Protein AF-A0A9E5F1Q9-F1 (afdb_monomer_lite)

pLDDT: mean 81.76, std 18.01, range [38.28, 97.81]

Structure (mmCIF, N/CA/C/O backbone):
data_AF-A0A9E5F1Q9-F1
#
_entry.id   AF-A0A9E5F1Q9-F1
#
loop_
_atom_site.group_PDB
_atom_site.id
_atom_site.type_symbol
_atom_site.label_atom_id
_atom_site.label_alt_id
_atom_site.label_comp_id
_atom_site.label_asym_id
_atom_site.label_entity_id
_atom_site.label_seq_id
_atom_site.pdbx_PDB_ins_code
_atom_site.Cartn_x
_atom_site.Cartn_y
_atom_site.Cartn_z
_atom_site.occupancy
_atom_site.B_iso_or_equiv
_atom_site.auth_seq_id
_atom_site.auth_comp_id
_atom_site.auth_asym_id
_atom_site.auth_atom_id
_atom_site.pdbx_PDB_model_num
ATOM 1 N N . MET A 1 1 ? 37.459 10.023 25.733 1.00 38.75 1 MET A N 1
ATOM 2 C CA . MET A 1 1 ? 36.988 8.666 25.369 1.00 38.75 1 MET A CA 1
ATOM 3 C C . MET A 1 1 ? 36.196 8.080 26.534 1.00 38.75 1 MET A C 1
ATOM 5 O O . MET A 1 1 ? 36.535 8.345 27.680 1.00 38.75 1 MET A O 1
ATOM 9 N N . ALA A 1 2 ? 35.069 7.441 26.227 1.00 39.38 2 ALA A N 1
ATOM 10 C CA . ALA A 1 2 ? 33.875 7.337 27.069 1.00 39.38 2 ALA A CA 1
ATOM 11 C C . ALA A 1 2 ? 33.989 6.392 28.285 1.00 39.38 2 ALA A C 1
ATOM 13 O O . ALA A 1 2 ? 34.497 5.279 28.176 1.00 39.38 2 ALA A O 1
ATOM 14 N N . LYS A 1 3 ? 33.444 6.828 29.433 1.00 38.28 3 LYS A N 1
ATOM 15 C CA . LYS A 1 3 ? 33.211 6.005 30.633 1.00 38.28 3 LYS A CA 1
ATOM 16 C C . LYS A 1 3 ? 31.857 5.294 30.527 1.00 38.28 3 LYS A C 1
ATOM 18 O O . LYS A 1 3 ? 30.833 5.912 30.247 1.00 38.28 3 LYS A O 1
ATOM 23 N N . VAL A 1 4 ? 31.871 3.992 30.784 1.00 38.75 4 VAL A N 1
ATOM 24 C CA . VAL A 1 4 ? 30.733 3.071 30.703 1.00 38.75 4 VAL A CA 1
ATOM 25 C C . VAL A 1 4 ? 29.698 3.340 31.817 1.00 38.75 4 VAL A C 1
ATOM 27 O O . VAL A 1 4 ? 29.946 3.071 32.988 1.00 38.75 4 VAL A O 1
ATOM 30 N N . LYS A 1 5 ? 28.516 3.834 31.423 1.00 47.38 5 LYS A N 1
ATOM 31 C CA . LYS A 1 5 ? 27.197 3.802 32.102 1.00 47.38 5 LYS A CA 1
ATOM 32 C C . LYS A 1 5 ? 26.665 2.405 32.463 1.00 47.38 5 LYS A C 1
ATOM 34 O O . LYS A 1 5 ? 25.651 2.027 31.891 1.00 47.38 5 LYS A O 1
ATOM 39 N N . ARG A 1 6 ? 27.268 1.623 33.371 1.00 43.84 6 ARG A N 1
ATOM 40 C CA . ARG A 1 6 ? 26.620 0.389 33.889 1.00 43.84 6 ARG A CA 1
ATOM 41 C C . ARG A 1 6 ? 25.575 0.737 34.954 1.00 43.84 6 ARG A C 1
ATOM 43 O O . ARG A 1 6 ? 25.881 0.804 36.137 1.00 43.84 6 ARG A O 1
ATOM 50 N N . GLY A 1 7 ? 24.333 0.939 34.519 1.00 48.12 7 GLY A N 1
ATOM 51 C CA . GLY A 1 7 ? 23.158 0.945 35.389 1.00 48.12 7 GLY A CA 1
ATOM 52 C C . GLY A 1 7 ? 22.767 -0.481 35.776 1.00 48.12 7 GLY A C 1
ATOM 53 O O . GLY A 1 7 ? 21.934 -1.096 35.124 1.00 48.12 7 GLY A O 1
ATOM 54 N N . LYS A 1 8 ? 23.386 -1.017 36.827 1.00 44.94 8 LYS A N 1
ATOM 55 C CA . LYS A 1 8 ? 22.806 -2.088 37.644 1.00 44.94 8 LYS A CA 1
ATOM 56 C C . LYS A 1 8 ? 22.874 -1.590 39.077 1.00 44.94 8 LYS A C 1
ATOM 58 O O . LYS A 1 8 ? 23.969 -1.468 39.619 1.00 44.94 8 LYS A O 1
ATOM 63 N N . SER A 1 9 ? 21.720 -1.240 39.641 1.00 44.97 9 SER A N 1
ATOM 64 C CA . SER A 1 9 ? 21.606 -0.979 41.074 1.00 44.97 9 SER A CA 1
ATOM 65 C C . SER A 1 9 ? 21.920 -2.293 41.783 1.00 44.97 9 SER A C 1
ATOM 67 O O . SER A 1 9 ? 21.107 -3.214 41.795 1.00 44.97 9 SER A O 1
ATOM 69 N N . LEU A 1 10 ? 23.159 -2.439 42.247 1.00 46.12 10 LEU A N 1
ATOM 70 C CA . LEU A 1 10 ? 23.535 -3.512 43.152 1.00 46.12 10 LEU A CA 1
ATOM 71 C C . LEU A 1 10 ? 22.884 -3.168 44.488 1.00 46.12 10 LEU A C 1
ATOM 73 O O . LEU A 1 10 ? 23.283 -2.201 45.136 1.00 46.12 10 LEU A O 1
ATOM 77 N N . SER A 1 11 ? 21.863 -3.926 44.882 1.00 54.72 11 SER A N 1
ATOM 78 C CA . SER A 1 11 ? 21.316 -3.850 46.231 1.00 54.72 11 SER A CA 1
ATOM 79 C C . SER A 1 11 ? 22.441 -4.178 47.212 1.00 54.72 11 SER A C 1
ATOM 81 O O . SER A 1 11 ? 22.900 -5.319 47.279 1.00 54.72 11 SER A O 1
ATOM 83 N N . VAL A 1 12 ? 22.923 -3.166 47.933 1.00 58.00 12 VAL A N 1
ATOM 84 C CA . VAL A 1 12 ? 23.888 -3.342 49.019 1.00 58.00 12 VAL A CA 1
ATOM 85 C C . VAL A 1 12 ? 23.202 -4.186 50.090 1.00 58.00 12 VAL A C 1
ATOM 87 O O . VAL A 1 12 ? 22.203 -3.759 50.669 1.00 58.00 12 VAL A O 1
ATOM 90 N N . ILE A 1 13 ? 23.697 -5.407 50.304 1.00 54.00 13 ILE A N 1
ATOM 91 C CA . ILE A 1 13 ? 23.190 -6.305 51.343 1.00 54.00 13 ILE A CA 1
ATOM 92 C C . ILE A 1 13 ? 23.693 -5.766 52.679 1.00 54.00 13 ILE A C 1
ATOM 94 O O . ILE A 1 13 ? 24.889 -5.803 52.967 1.00 54.00 13 ILE A O 1
ATOM 98 N N . ASN A 1 14 ? 22.780 -5.233 53.484 1.00 57.41 14 ASN A N 1
ATOM 99 C CA . ASN A 1 14 ? 23.082 -4.822 54.842 1.00 57.41 14 ASN A CA 1
ATOM 100 C C . ASN A 1 14 ? 22.899 -6.031 55.768 1.00 57.41 14 ASN A C 1
ATOM 102 O O . ASN A 1 14 ? 21.778 -6.419 56.080 1.00 57.41 14 ASN A O 1
ATOM 106 N N . HIS A 1 15 ? 24.001 -6.631 56.222 1.00 54.12 15 HIS A N 1
ATOM 107 C CA . HIS A 1 15 ? 23.988 -7.823 57.083 1.00 54.12 15 HIS A CA 1
ATOM 108 C C . HIS A 1 15 ? 23.384 -7.599 58.485 1.00 54.12 15 HIS A C 1
ATOM 110 O O . HIS A 1 15 ? 23.300 -8.544 59.266 1.00 54.12 15 HIS A O 1
ATOM 116 N N . SER A 1 16 ? 22.975 -6.368 58.811 1.00 61.41 16 SER A N 1
ATOM 117 C CA . SER A 1 16 ? 22.296 -6.022 60.066 1.00 61.41 16 SER A CA 1
ATOM 118 C C . SER A 1 16 ? 20.765 -5.949 59.958 1.00 61.41 16 SER A C 1
ATOM 120 O O . SER A 1 16 ? 20.095 -5.809 60.981 1.00 61.41 16 SER A O 1
ATOM 122 N N . GLU A 1 17 ? 20.193 -6.063 58.753 1.00 59.66 17 GLU A N 1
ATOM 123 C CA . GLU A 1 17 ? 18.737 -6.070 58.561 1.00 59.66 17 GLU A CA 1
ATOM 124 C C . GLU A 1 17 ? 18.133 -7.425 58.951 1.00 59.66 17 GLU A C 1
ATOM 126 O O . GLU A 1 17 ? 18.654 -8.490 58.609 1.00 59.66 17 GLU A O 1
ATOM 131 N N . ARG A 1 18 ? 17.001 -7.396 59.666 1.00 67.38 18 ARG A N 1
ATOM 132 C CA . ARG A 1 18 ? 16.254 -8.624 59.965 1.00 67.38 18 ARG A CA 1
ATOM 133 C C . ARG A 1 18 ? 15.653 -9.182 58.666 1.00 67.38 18 ARG A C 1
ATOM 135 O O . ARG A 1 18 ? 15.174 -8.393 57.851 1.00 67.38 18 ARG A O 1
ATOM 142 N N . PRO A 1 19 ? 15.592 -10.516 58.488 1.00 65.25 19 PRO A N 1
ATOM 143 C CA . PRO A 1 19 ? 15.110 -11.139 57.249 1.00 65.25 19 PRO A CA 1
ATOM 144 C C . PRO A 1 19 ? 13.730 -10.640 56.801 1.00 65.25 19 PRO A C 1
ATOM 146 O O . PRO A 1 19 ? 13.485 -10.454 55.614 1.00 65.25 19 PRO A O 1
ATOM 149 N N . GLU A 1 20 ? 12.848 -10.361 57.760 1.00 68.81 20 GLU A N 1
ATOM 150 C CA . GLU A 1 20 ? 11.492 -9.856 57.520 1.00 68.81 20 GLU A CA 1
ATOM 151 C C . GLU A 1 20 ? 11.487 -8.475 56.847 1.00 68.81 20 GLU A C 1
ATOM 153 O O . GLU A 1 20 ? 10.712 -8.237 55.922 1.00 68.81 20 GLU A O 1
ATOM 158 N N . GLN A 1 21 ? 12.403 -7.590 57.250 1.00 69.00 21 GLN A N 1
ATOM 159 C CA . GLN A 1 21 ? 12.532 -6.235 56.702 1.00 69.00 21 GLN A CA 1
ATOM 160 C C . GLN A 1 21 ? 13.106 -6.260 55.283 1.00 69.00 21 GLN A C 1
ATOM 162 O O . GLN A 1 21 ? 12.674 -5.501 54.418 1.00 69.00 21 GLN A O 1
ATOM 167 N N . PHE A 1 22 ? 14.036 -7.182 55.028 1.00 62.75 22 PHE A N 1
ATOM 168 C CA . PHE A 1 22 ? 14.607 -7.396 53.702 1.00 62.75 22 PHE A CA 1
ATOM 169 C C . PHE A 1 22 ? 13.551 -7.892 52.704 1.00 62.75 22 PHE A C 1
ATOM 171 O O . PHE A 1 22 ? 13.451 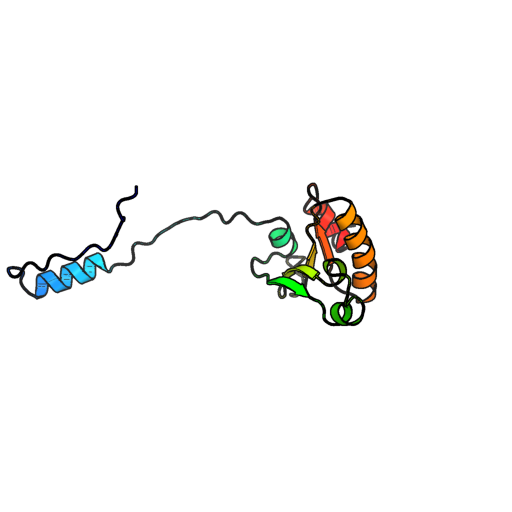-7.372 51.594 1.00 62.75 22 PHE A O 1
ATOM 178 N N . VAL A 1 23 ? 12.718 -8.856 53.112 1.00 65.75 23 VAL A N 1
ATOM 179 C CA . VAL A 1 23 ? 11.627 -9.376 52.273 1.00 65.75 23 VAL A CA 1
ATOM 180 C C . VAL A 1 23 ? 10.580 -8.294 52.000 1.00 65.75 23 VAL A C 1
ATOM 182 O O . VAL A 1 23 ? 10.156 -8.147 50.856 1.00 65.75 23 VAL A O 1
ATOM 185 N N . GLN A 1 24 ? 10.207 -7.492 53.003 1.00 67.50 24 GLN A N 1
ATOM 186 C CA . GLN A 1 24 ? 9.283 -6.366 52.817 1.00 67.50 24 GLN A CA 1
ATOM 187 C C . GLN A 1 24 ? 9.817 -5.327 51.831 1.00 67.50 24 GLN A C 1
ATOM 189 O O . GLN A 1 24 ? 9.093 -4.921 50.927 1.00 67.50 24 GLN A O 1
ATOM 194 N N . ARG A 1 25 ? 11.094 -4.954 51.948 1.00 71.62 25 ARG A N 1
ATOM 195 C CA . ARG A 1 25 ? 11.725 -3.993 51.042 1.00 71.62 25 ARG A CA 1
ATOM 196 C C . ARG A 1 25 ? 11.798 -4.511 49.606 1.00 71.62 25 ARG A C 1
ATOM 198 O O . ARG A 1 25 ? 11.489 -3.772 48.680 1.00 71.62 25 ARG A O 1
ATOM 205 N N . ILE A 1 26 ? 12.133 -5.790 49.409 1.00 65.38 26 ILE A N 1
ATOM 206 C CA . ILE A 1 26 ? 12.085 -6.411 48.077 1.00 65.38 26 ILE A CA 1
ATOM 207 C C . ILE A 1 26 ? 10.662 -6.389 47.519 1.00 65.38 26 ILE A C 1
ATOM 209 O O . ILE A 1 26 ? 10.488 -6.080 46.344 1.00 65.38 26 ILE A O 1
ATOM 213 N N . LEU A 1 27 ? 9.648 -6.697 48.331 1.00 64.38 27 LEU A N 1
ATOM 214 C CA . LEU A 1 27 ? 8.242 -6.665 47.912 1.00 64.38 27 LEU A CA 1
ATOM 215 C C . LEU A 1 27 ? 7.762 -5.249 47.559 1.00 64.38 27 LEU A C 1
ATOM 217 O O . LEU A 1 27 ? 6.933 -5.095 46.668 1.00 64.38 27 LEU A O 1
ATOM 221 N N . GLU A 1 28 ? 8.282 -4.215 48.219 1.00 63.09 28 GLU A N 1
ATOM 222 C CA . GLU A 1 28 ? 8.003 -2.816 47.884 1.00 63.09 28 GLU A CA 1
ATOM 223 C C . GLU A 1 28 ? 8.714 -2.368 46.603 1.00 63.09 28 GLU A C 1
ATOM 225 O O . GLU A 1 28 ? 8.069 -1.776 45.738 1.00 63.09 28 GLU A O 1
ATOM 230 N N . ASP A 1 29 ? 9.990 -2.724 46.436 1.00 59.97 29 ASP A N 1
ATOM 231 C CA . ASP A 1 29 ? 10.793 -2.412 45.244 1.00 59.97 29 ASP A CA 1
ATOM 232 C C . ASP A 1 29 ? 10.348 -3.205 43.997 1.00 59.97 29 ASP A C 1
ATOM 234 O O . ASP A 1 29 ? 10.651 -2.816 42.869 1.00 59.97 29 ASP A O 1
ATOM 238 N N . SER A 1 30 ? 9.626 -4.317 44.180 1.00 57.84 30 SER A N 1
ATOM 239 C CA . SER A 1 30 ? 9.078 -5.152 43.098 1.00 57.84 30 SER A CA 1
ATOM 240 C C . SER A 1 30 ? 7.618 -4.854 42.757 1.00 57.84 30 SER A C 1
ATOM 242 O O . SER A 1 30 ? 7.062 -5.494 41.859 1.00 57.84 30 SER A O 1
ATOM 244 N N . LYS A 1 31 ? 6.996 -3.851 43.395 1.00 54.53 31 LYS A N 1
ATOM 245 C CA . LYS A 1 31 ? 5.718 -3.324 42.906 1.00 54.53 31 LYS A CA 1
ATOM 246 C C . LYS A 1 31 ? 5.942 -2.783 41.492 1.00 54.53 31 LYS A C 1
ATOM 248 O O . LYS A 1 31 ? 6.829 -1.946 41.306 1.00 54.53 31 LYS A O 1
ATOM 253 N N . PRO A 1 32 ? 5.175 -3.240 40.487 1.00 54.34 32 PRO A N 1
ATOM 254 C CA . PRO A 1 32 ? 5.301 -2.713 39.143 1.00 54.34 32 PRO A CA 1
ATOM 255 C C . PRO A 1 32 ? 4.969 -1.224 39.206 1.00 54.34 32 PRO A C 1
ATOM 257 O O . PRO A 1 32 ? 3.829 -0.842 39.457 1.00 54.34 32 PRO A O 1
ATOM 260 N N . GLN A 1 33 ? 5.978 -0.372 39.024 1.00 58.88 33 GLN A N 1
ATOM 261 C CA . GLN A 1 33 ? 5.719 1.019 38.698 1.00 58.88 33 GLN A CA 1
ATOM 262 C C . GLN A 1 33 ? 4.927 0.994 37.396 1.00 58.88 33 GLN A C 1
ATOM 264 O O . GLN A 1 33 ? 5.446 0.561 36.365 1.00 58.88 33 GLN A O 1
ATOM 269 N N . GLU A 1 34 ? 3.658 1.395 37.452 1.00 54.94 34 GLU A N 1
ATOM 270 C CA . GLU A 1 34 ? 2.868 1.661 36.260 1.00 54.94 34 GLU A CA 1
ATOM 271 C C . GLU A 1 34 ? 3.573 2.772 35.489 1.00 54.94 34 GLU A C 1
ATOM 273 O O . GLU A 1 34 ? 3.421 3.964 35.758 1.00 54.94 34 GLU A O 1
ATOM 278 N N . ILE A 1 35 ? 4.402 2.370 34.529 1.00 50.97 35 ILE A N 1
ATOM 279 C CA . ILE A 1 35 ? 4.919 3.264 33.511 1.00 50.97 35 ILE A CA 1
ATOM 280 C C . ILE A 1 35 ? 3.720 3.573 32.618 1.00 50.97 35 ILE A C 1
ATOM 282 O O . ILE A 1 35 ? 3.533 2.966 31.567 1.00 50.97 35 ILE A O 1
ATOM 286 N N . THR A 1 36 ? 2.899 4.537 33.025 1.00 49.44 36 THR A N 1
ATOM 287 C CA . THR A 1 36 ? 1.965 5.234 32.140 1.00 49.44 36 THR A CA 1
ATOM 288 C C . THR A 1 36 ? 2.778 6.134 31.215 1.00 49.44 36 THR A C 1
ATOM 290 O O . THR A 1 36 ? 2.712 7.359 31.232 1.00 49.44 36 THR A O 1
ATOM 293 N N . LYS A 1 37 ? 3.603 5.512 30.369 1.00 45.34 37 LYS A N 1
ATOM 294 C CA . LYS A 1 37 ? 4.014 6.143 29.128 1.00 45.34 37 LYS A CA 1
ATOM 295 C C . LYS A 1 37 ? 2.793 6.082 28.228 1.00 45.34 37 LYS A C 1
ATOM 297 O O . LYS A 1 37 ? 2.613 5.128 27.480 1.00 45.34 37 LYS A O 1
ATOM 302 N N . THR A 1 38 ? 1.968 7.115 28.291 1.00 49.53 38 THR A N 1
ATOM 303 C CA . THR A 1 38 ? 1.075 7.466 27.191 1.00 49.53 38 THR A CA 1
ATOM 304 C C . THR A 1 38 ? 1.979 7.901 26.036 1.00 49.53 38 THR A C 1
ATOM 306 O O . THR A 1 38 ? 2.193 9.086 25.794 1.00 49.53 38 THR A O 1
ATOM 309 N N . VAL A 1 39 ? 2.636 6.938 25.380 1.00 51.50 39 VAL A N 1
ATOM 310 C CA . VAL A 1 39 ? 3.213 7.184 24.064 1.00 51.50 39 VAL A CA 1
ATOM 311 C C . VAL A 1 39 ? 1.994 7.378 23.191 1.00 51.50 39 VAL A C 1
ATOM 313 O O . VAL A 1 39 ? 1.246 6.440 22.942 1.00 51.50 39 VAL A O 1
ATOM 316 N N . GLN A 1 40 ? 1.739 8.620 22.810 1.00 52.59 40 GLN A N 1
ATOM 317 C CA . GLN A 1 40 ? 0.873 8.897 21.683 1.00 52.59 40 GLN A CA 1
ATOM 318 C C . GLN A 1 40 ? 1.576 8.237 20.492 1.00 52.59 40 GLN A C 1
ATOM 320 O O . GLN A 1 40 ? 2.554 8.771 19.968 1.00 52.59 40 GLN A O 1
ATOM 325 N N . GLU A 1 41 ? 1.213 6.992 20.184 1.00 62.44 41 GLU A N 1
ATOM 326 C CA . GLU A 1 41 ? 1.762 6.286 19.036 1.00 62.44 41 GLU A CA 1
ATOM 327 C C . GLU A 1 41 ? 1.331 7.084 17.807 1.00 62.44 41 GLU A C 1
ATOM 329 O O . GLU A 1 41 ? 0.145 7.202 17.502 1.00 62.44 41 GLU A O 1
ATOM 334 N N . PHE A 1 42 ? 2.296 7.741 17.163 1.00 74.19 42 PHE A N 1
ATOM 335 C CA . PHE A 1 42 ? 2.047 8.455 15.921 1.00 74.19 42 PHE A CA 1
ATOM 336 C C . PHE A 1 42 ? 1.668 7.419 14.863 1.00 74.19 42 PHE A C 1
ATOM 338 O O . PHE A 1 42 ? 2.528 6.683 14.385 1.00 74.19 42 PHE A O 1
ATOM 345 N N . GLN A 1 43 ? 0.382 7.363 14.520 1.00 86.75 43 GLN A N 1
ATOM 346 C CA . GLN A 1 43 ? -0.126 6.507 13.457 1.00 86.75 43 GLN A CA 1
ATOM 347 C C . GLN A 1 43 ? 0.323 7.060 12.101 1.00 86.75 43 GLN A C 1
ATOM 349 O O . GLN A 1 43 ? 0.117 8.234 11.783 1.00 86.75 43 GLN A O 1
ATOM 354 N N . THR A 1 44 ? 0.962 6.217 11.300 1.00 93.56 44 THR A N 1
ATOM 355 C CA . THR A 1 44 ? 1.348 6.546 9.925 1.00 93.56 44 THR A CA 1
ATOM 356 C C . THR A 1 44 ? 0.130 6.541 9.003 1.00 93.56 44 THR A C 1
ATOM 358 O O . THR A 1 44 ? -0.868 5.881 9.284 1.00 93.56 44 THR A O 1
ATOM 361 N N . LEU A 1 45 ? 0.211 7.225 7.856 1.00 95.50 45 LEU A N 1
ATOM 362 C CA . LEU A 1 45 ? -0.882 7.233 6.876 1.00 95.50 45 LEU A CA 1
ATOM 363 C C . LEU A 1 45 ? -1.283 5.812 6.449 1.00 95.50 45 LEU A C 1
ATOM 365 O O . LEU A 1 45 ? -2.468 5.500 6.415 1.00 95.50 45 LEU A O 1
ATOM 369 N N . ALA A 1 46 ? -0.308 4.931 6.210 1.00 96.00 46 ALA A N 1
ATOM 370 C CA . ALA A 1 46 ? -0.560 3.530 5.878 1.00 96.00 46 ALA A CA 1
ATOM 371 C C . ALA A 1 46 ? -1.350 2.791 6.973 1.00 96.00 46 ALA A C 1
ATOM 373 O O . ALA A 1 46 ? -2.293 2.066 6.672 1.00 96.00 46 ALA A O 1
ATOM 374 N N . GLU A 1 47 ? -1.005 3.004 8.246 1.00 95.31 47 GLU A N 1
ATOM 375 C CA . GLU A 1 47 ? -1.731 2.413 9.377 1.00 95.31 47 GLU A CA 1
ATOM 376 C C . GLU A 1 47 ? -3.134 3.009 9.527 1.00 95.31 47 GLU A C 1
ATOM 378 O O . GLU A 1 47 ? -4.051 2.304 9.945 1.00 95.31 47 GLU A O 1
ATOM 383 N N . SER A 1 48 ? -3.326 4.287 9.184 1.00 94.88 48 SER A N 1
ATOM 384 C CA . SER A 1 48 ? -4.641 4.941 9.157 1.00 94.88 48 SER A CA 1
ATOM 385 C C . SER A 1 48 ? -5.537 4.378 8.057 1.00 94.88 48 SER A C 1
ATOM 387 O O . SER A 1 48 ? -6.707 4.103 8.311 1.00 94.88 48 SER A O 1
ATOM 389 N N . VAL A 1 49 ? -4.989 4.141 6.861 1.00 95.25 49 VAL A N 1
ATOM 390 C CA . VAL A 1 49 ? -5.702 3.496 5.744 1.00 95.25 49 VAL A CA 1
ATOM 391 C C . VAL A 1 49 ? -6.044 2.045 6.087 1.00 95.25 49 VAL A C 1
ATOM 393 O O . VAL A 1 49 ? -7.160 1.592 5.853 1.00 95.25 49 VAL A O 1
ATOM 396 N N . ALA A 1 50 ? -5.096 1.311 6.674 1.00 95.44 50 ALA A N 1
ATOM 397 C CA . ALA A 1 50 ? -5.283 -0.090 7.033 1.00 95.44 50 ALA A CA 1
ATOM 398 C C . ALA A 1 50 ? -6.131 -0.297 8.297 1.00 95.44 50 ALA A C 1
ATOM 400 O O . ALA A 1 50 ? -6.525 -1.432 8.573 1.00 95.44 50 ALA A O 1
ATOM 401 N N . LYS A 1 51 ? -6.333 0.752 9.108 1.00 94.19 51 LYS A N 1
ATOM 402 C CA . LYS A 1 51 ? -6.845 0.680 10.490 1.00 94.19 51 LYS A CA 1
ATOM 403 C C . LYS A 1 51 ? -6.199 -0.454 11.295 1.00 94.19 51 LYS A C 1
ATOM 405 O O . LYS A 1 51 ? -6.860 -1.190 12.025 1.00 94.19 51 LYS A O 1
ATOM 410 N N . SER A 1 52 ? -4.892 -0.621 11.115 1.00 92.81 52 SER A N 1
ATOM 411 C CA . SER A 1 52 ? -4.097 -1.688 11.715 1.00 92.81 52 SER A CA 1
ATOM 412 C C . SER A 1 52 ? -2.668 -1.208 11.926 1.00 92.81 52 SER A C 1
ATOM 414 O O . SER A 1 52 ? -2.097 -0.567 11.048 1.00 92.81 52 SER A O 1
ATOM 416 N N . SER A 1 53 ? -2.086 -1.553 13.073 1.00 91.44 53 SER A N 1
ATOM 417 C CA . SER A 1 53 ? -0.665 -1.344 13.378 1.00 91.44 53 SER A CA 1
ATOM 418 C C . SER A 1 53 ? 0.205 -2.558 13.028 1.00 91.44 53 SER A C 1
ATOM 420 O O . SER A 1 53 ? 1.432 -2.480 13.064 1.00 91.44 53 SER A O 1
ATOM 422 N N . ILE A 1 54 ? -0.405 -3.697 12.678 1.00 93.31 54 ILE A N 1
ATOM 423 C CA . ILE A 1 54 ? 0.316 -4.932 12.356 1.00 93.31 54 ILE A CA 1
ATOM 424 C C . ILE A 1 54 ? 0.581 -4.974 10.854 1.00 93.31 54 ILE A C 1
ATOM 426 O O . ILE A 1 54 ? -0.339 -5.169 10.055 1.00 93.31 54 ILE A O 1
ATOM 430 N N . TYR A 1 55 ? 1.853 -4.849 10.482 1.00 96.69 55 TYR A N 1
ATOM 431 C CA . TYR A 1 55 ? 2.304 -4.975 9.101 1.00 96.69 55 TYR A CA 1
ATOM 432 C C . TYR A 1 55 ? 3.678 -5.632 8.988 1.00 96.69 55 TYR A C 1
ATOM 434 O O . TYR A 1 55 ? 4.482 -5.641 9.921 1.00 96.69 55 TYR A O 1
ATOM 442 N N . ILE A 1 56 ? 3.949 -6.160 7.800 1.00 97.19 56 ILE A N 1
ATOM 443 C CA . ILE A 1 56 ? 5.241 -6.713 7.400 1.00 97.19 56 ILE A CA 1
ATOM 444 C C . ILE A 1 56 ? 5.871 -5.751 6.396 1.00 97.19 56 ILE A C 1
ATOM 446 O O . ILE A 1 56 ? 5.197 -5.264 5.492 1.00 97.19 56 ILE A O 1
ATOM 450 N N . ARG A 1 57 ? 7.163 -5.458 6.556 1.00 96.31 57 ARG A N 1
ATOM 451 C CA . ARG A 1 57 ? 7.911 -4.597 5.627 1.00 96.31 57 ARG A CA 1
ATOM 452 C C . ARG A 1 57 ? 8.550 -5.406 4.511 1.00 96.31 57 ARG A C 1
ATOM 454 O O . ARG A 1 57 ? 8.952 -6.543 4.751 1.00 96.31 57 ARG A O 1
ATOM 461 N N . ASN A 1 58 ? 8.742 -4.782 3.347 1.00 94.94 58 ASN A N 1
ATOM 462 C CA . ASN A 1 58 ? 9.445 -5.378 2.204 1.00 94.94 58 ASN A CA 1
ATOM 463 C C . ASN A 1 58 ? 8.871 -6.753 1.828 1.00 94.94 58 ASN A C 1
ATOM 465 O O . ASN A 1 58 ? 9.608 -7.729 1.681 1.00 94.94 58 ASN A O 1
ATOM 469 N N . TRP A 1 59 ? 7.545 -6.835 1.743 1.00 94.88 59 TRP A N 1
ATOM 470 C CA . TRP A 1 59 ? 6.839 -8.068 1.414 1.00 94.88 59 TRP A CA 1
ATOM 471 C C . TRP A 1 59 ? 6.942 -8.372 -0.081 1.00 94.88 59 TRP A C 1
ATOM 473 O O . TRP A 1 59 ? 7.065 -7.456 -0.891 1.00 94.88 59 TRP A O 1
ATOM 483 N N . TYR A 1 60 ? 6.868 -9.647 -0.456 1.00 93.00 60 TYR A N 1
ATOM 484 C CA . TYR A 1 60 ? 6.909 -10.079 -1.851 1.00 93.00 60 TYR A CA 1
ATOM 485 C C . TYR A 1 60 ? 5.691 -10.939 -2.162 1.00 93.00 60 TYR A C 1
ATOM 487 O O . TYR A 1 60 ? 5.365 -11.842 -1.397 1.00 93.00 60 TYR A O 1
ATOM 495 N N . LEU A 1 61 ? 5.058 -10.672 -3.301 1.00 89.56 61 LEU A N 1
ATOM 496 C CA . LEU A 1 61 ? 3.986 -11.507 -3.837 1.00 89.56 61 LEU A CA 1
ATOM 497 C C . LEU A 1 61 ? 4.606 -12.596 -4.722 1.00 89.56 61 LEU A C 1
ATOM 499 O O . LEU A 1 61 ? 5.423 -12.280 -5.592 1.00 89.56 61 LEU A O 1
ATOM 503 N N . ASP A 1 62 ? 4.283 -13.865 -4.479 1.00 87.94 62 ASP A N 1
ATOM 504 C CA . ASP A 1 62 ? 4.980 -14.994 -5.108 1.00 87.94 62 ASP A CA 1
ATOM 505 C C . ASP A 1 62 ? 4.816 -15.008 -6.633 1.00 87.94 62 ASP A C 1
ATOM 507 O O . ASP A 1 62 ? 5.788 -15.255 -7.351 1.00 87.94 62 ASP A O 1
ATOM 511 N N . GLU A 1 63 ? 3.644 -14.620 -7.133 1.00 86.19 63 GLU A N 1
ATOM 512 C CA . GLU A 1 63 ? 3.345 -14.421 -8.552 1.00 86.19 63 GLU A CA 1
ATOM 513 C C . GLU A 1 63 ? 4.363 -13.465 -9.191 1.00 86.19 63 GLU A C 1
ATOM 515 O O . GLU A 1 63 ? 4.989 -13.775 -10.208 1.00 86.19 63 GLU A O 1
ATOM 520 N N . PHE A 1 64 ? 4.635 -12.338 -8.527 1.00 88.56 64 PHE A N 1
ATOM 521 C CA . PHE A 1 64 ? 5.584 -11.347 -9.031 1.00 88.56 64 PHE A CA 1
ATOM 522 C C . PHE A 1 64 ? 7.037 -11.797 -8.895 1.00 88.56 64 PHE A C 1
ATOM 524 O O . PHE A 1 64 ? 7.890 -11.366 -9.670 1.00 88.56 64 PHE A O 1
ATOM 531 N N . ARG A 1 65 ? 7.368 -12.667 -7.935 1.00 87.50 65 ARG A N 1
ATOM 532 C CA . ARG A 1 65 ? 8.743 -13.173 -7.787 1.00 87.50 65 ARG A CA 1
ATOM 533 C C . ARG A 1 65 ? 9.165 -14.029 -8.972 1.00 87.50 65 ARG A C 1
ATOM 535 O O . ARG A 1 65 ? 10.346 -14.004 -9.329 1.00 87.50 65 ARG A O 1
ATOM 542 N N . VAL A 1 66 ? 8.226 -14.782 -9.541 1.00 85.25 66 VAL A N 1
ATOM 543 C CA . VAL A 1 66 ? 8.468 -15.634 -10.707 1.00 85.25 66 VAL A CA 1
ATOM 544 C C . VAL A 1 66 ? 8.554 -14.782 -11.969 1.00 85.25 66 VAL A C 1
ATOM 546 O O . VAL A 1 66 ? 9.546 -14.869 -12.692 1.00 85.25 66 VAL A O 1
ATOM 549 N N . GLU A 1 67 ? 7.561 -13.925 -12.199 1.00 84.81 67 GLU A N 1
ATOM 550 C CA . GLU A 1 67 ? 7.446 -13.135 -13.429 1.00 84.81 67 GLU A CA 1
ATOM 551 C C . GLU A 1 67 ? 8.490 -12.007 -13.510 1.00 84.81 67 GLU A C 1
ATOM 553 O O . GLU A 1 67 ? 9.153 -11.824 -14.530 1.00 84.81 67 GLU A O 1
ATOM 558 N N . TYR A 1 68 ? 8.732 -11.307 -12.399 1.00 86.38 68 TYR A N 1
ATOM 559 C CA . TYR A 1 68 ? 9.602 -10.129 -12.321 1.00 86.38 68 TYR A CA 1
ATOM 560 C C . TYR A 1 68 ? 10.904 -10.418 -11.577 1.00 86.38 68 TYR A C 1
ATOM 562 O O . TYR A 1 68 ? 11.399 -9.602 -10.794 1.00 86.38 68 TYR A O 1
ATOM 570 N N . ARG A 1 69 ? 11.508 -11.586 -11.830 1.00 83.50 69 ARG A N 1
ATOM 571 C CA . ARG A 1 69 ? 12.704 -12.068 -11.115 1.00 83.50 69 ARG A CA 1
ATOM 572 C C . ARG A 1 69 ? 13.809 -11.009 -10.983 1.00 83.50 69 ARG A C 1
ATOM 574 O O . ARG A 1 69 ? 14.408 -10.888 -9.909 1.00 83.50 69 ARG A O 1
ATOM 581 N N . HIS A 1 70 ? 14.038 -10.238 -12.048 1.00 87.50 70 HIS A N 1
ATOM 582 C CA . HIS A 1 70 ? 15.098 -9.230 -12.157 1.00 87.50 70 HIS A CA 1
ATOM 583 C C . HIS A 1 70 ? 14.676 -7.799 -11.780 1.00 87.50 70 HIS A C 1
ATOM 585 O O . HIS A 1 70 ? 15.538 -6.928 -11.708 1.00 87.50 70 HIS A O 1
ATOM 591 N N . PHE A 1 71 ? 13.393 -7.545 -11.500 1.00 86.44 71 PHE A N 1
ATOM 592 C CA . PHE A 1 71 ? 12.873 -6.205 -11.212 1.00 86.44 71 PHE A CA 1
ATOM 593 C C . PHE A 1 71 ? 12.406 -6.103 -9.758 1.00 86.44 71 PHE A C 1
ATOM 595 O O . PHE A 1 71 ? 11.244 -6.352 -9.444 1.00 86.44 71 PHE A O 1
ATOM 602 N N . ASP A 1 72 ? 13.325 -5.737 -8.857 1.00 85.44 72 ASP A N 1
ATOM 603 C CA . ASP A 1 72 ? 13.071 -5.783 -7.410 1.00 85.44 72 ASP A CA 1
ATOM 604 C C . ASP A 1 72 ? 11.898 -4.918 -6.954 1.00 85.44 72 ASP A C 1
ATOM 606 O O . ASP A 1 72 ? 11.021 -5.393 -6.236 1.00 85.44 72 ASP A O 1
ATOM 610 N N . ARG A 1 73 ? 11.827 -3.679 -7.447 1.00 89.62 73 ARG A N 1
ATOM 611 C CA . ARG A 1 73 ? 10.759 -2.749 -7.070 1.00 89.62 73 ARG A CA 1
ATOM 612 C C . ARG A 1 73 ? 9.369 -3.230 -7.492 1.00 89.62 73 ARG A C 1
ATOM 614 O O . ARG A 1 73 ? 8.403 -2.967 -6.791 1.00 89.62 73 ARG A O 1
ATOM 621 N N . VAL A 1 74 ? 9.268 -3.964 -8.602 1.00 88.62 74 VAL A N 1
ATOM 622 C CA . VAL A 1 74 ? 7.980 -4.490 -9.080 1.00 88.62 74 VAL A CA 1
ATOM 623 C C . VAL A 1 74 ? 7.473 -5.590 -8.148 1.00 88.62 74 VAL A C 1
ATOM 625 O O . VAL A 1 74 ? 6.303 -5.589 -7.777 1.00 88.62 74 VAL A O 1
ATOM 628 N N . LYS A 1 75 ? 8.351 -6.503 -7.716 1.00 89.50 75 LYS A N 1
ATOM 629 C CA . LYS A 1 75 ? 7.968 -7.644 -6.867 1.00 89.50 75 LYS A CA 1
ATOM 630 C C . LYS A 1 75 ? 7.842 -7.323 -5.375 1.00 89.50 75 LYS A C 1
ATOM 632 O O . LYS A 1 75 ? 7.227 -8.108 -4.654 1.00 89.50 75 LYS A O 1
ATOM 637 N N . ARG A 1 76 ? 8.432 -6.219 -4.906 1.00 93.19 76 ARG A N 1
ATOM 638 C CA . ARG A 1 76 ? 8.472 -5.824 -3.489 1.00 93.19 76 ARG A CA 1
ATOM 639 C C . ARG A 1 76 ? 7.399 -4.792 -3.155 1.00 93.19 76 ARG A C 1
ATOM 641 O O . ARG A 1 76 ? 7.172 -3.878 -3.937 1.00 93.19 76 ARG A O 1
ATOM 648 N N . PHE A 1 77 ? 6.794 -4.912 -1.979 1.00 95.31 77 PHE A N 1
ATOM 649 C CA . PHE A 1 77 ? 5.888 -3.939 -1.367 1.00 95.31 77 PHE A CA 1
ATOM 650 C C . PHE A 1 77 ? 6.518 -3.372 -0.102 1.00 95.31 77 PHE A C 1
ATOM 652 O O . PHE A 1 77 ? 7.062 -4.134 0.703 1.00 95.31 77 PHE A O 1
ATOM 659 N N . ASP A 1 78 ? 6.427 -2.064 0.107 1.00 96.44 78 ASP A N 1
ATOM 660 C CA . ASP A 1 78 ? 7.041 -1.436 1.280 1.00 96.44 78 ASP A CA 1
ATOM 661 C C . ASP A 1 78 ? 6.358 -1.873 2.582 1.00 96.44 78 ASP A C 1
ATOM 663 O O . ASP A 1 78 ? 7.050 -2.199 3.554 1.00 96.44 78 ASP A O 1
ATOM 667 N N . LYS A 1 79 ? 5.020 -1.971 2.587 1.00 97.56 79 LYS A N 1
ATOM 668 C CA . LYS A 1 79 ? 4.238 -2.505 3.712 1.00 97.56 79 LYS A CA 1
ATOM 669 C C . LYS A 1 79 ? 3.136 -3.455 3.237 1.00 97.56 79 LYS A C 1
ATOM 671 O O . LYS A 1 79 ? 2.484 -3.238 2.220 1.00 97.56 79 LYS A O 1
ATOM 676 N N . PHE A 1 80 ? 2.905 -4.497 4.023 1.00 97.50 80 PHE A N 1
ATOM 677 C CA . PHE A 1 80 ? 1.834 -5.467 3.839 1.00 97.50 80 PHE A CA 1
ATOM 678 C C . PHE A 1 80 ? 1.049 -5.622 5.139 1.00 97.50 80 PHE A C 1
ATOM 680 O O . PHE A 1 80 ? 1.618 -5.985 6.169 1.00 97.50 80 PHE A O 1
ATOM 687 N N . PHE A 1 81 ? -0.252 -5.362 5.080 1.00 97.69 81 PHE A N 1
ATOM 688 C CA . PHE A 1 81 ? -1.174 -5.449 6.206 1.00 97.69 81 PHE A CA 1
ATOM 689 C C . PHE A 1 81 ? -2.077 -6.675 6.016 1.00 97.69 81 PHE A C 1
ATOM 691 O O . PHE A 1 81 ? -3.031 -6.609 5.240 1.00 97.69 81 PHE A O 1
ATOM 698 N N . PRO A 1 82 ? -1.815 -7.800 6.706 1.00 96.56 82 PRO A N 1
ATOM 699 C CA . PRO A 1 82 ? -2.600 -9.025 6.534 1.00 96.56 82 PRO A CA 1
ATOM 700 C C . PRO A 1 82 ? -4.023 -8.940 7.108 1.00 96.56 82 PRO A C 1
ATOM 702 O O . PRO A 1 82 ? -4.880 -9.735 6.737 1.00 96.56 82 PRO A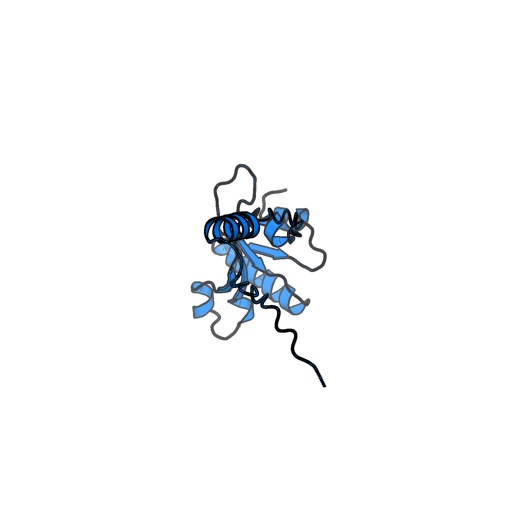 O 1
ATOM 705 N N . PHE A 1 83 ? -4.261 -8.000 8.026 1.00 95.88 83 PHE A N 1
ATOM 706 C CA . PHE A 1 83 ? -5.515 -7.859 8.773 1.00 95.88 83 PHE A CA 1
ATOM 707 C C . PHE A 1 83 ? -6.070 -6.431 8.690 1.00 95.88 83 PHE A C 1
ATOM 709 O O . PHE A 1 83 ? -6.554 -5.888 9.683 1.00 95.88 83 PHE A O 1
ATOM 716 N N . ALA A 1 84 ? -5.946 -5.793 7.529 1.00 96.12 84 ALA A N 1
ATOM 717 C CA . ALA A 1 84 ? -6.456 -4.447 7.314 1.00 96.12 84 ALA A CA 1
ATOM 718 C C . ALA A 1 84 ? -7.989 -4.409 7.415 1.00 96.1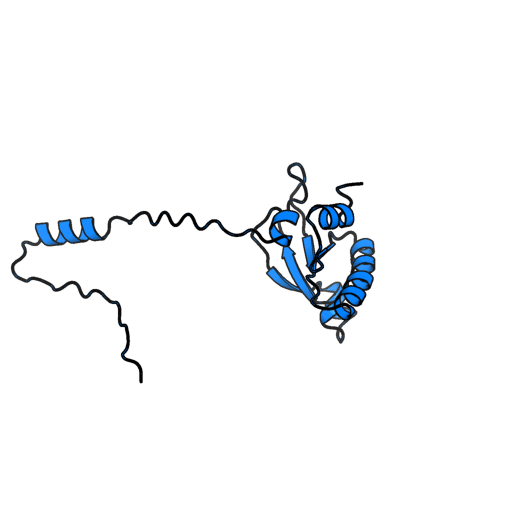2 84 ALA A C 1
ATOM 720 O O . ALA A 1 84 ? -8.680 -5.333 6.984 1.00 96.12 84 ALA A O 1
ATOM 721 N N . ARG A 1 85 ? -8.531 -3.316 7.949 1.00 95.00 85 ARG A N 1
ATOM 722 C CA . ARG A 1 85 ? -9.958 -2.980 7.916 1.00 95.00 85 ARG A CA 1
ATOM 723 C C . ARG A 1 85 ? -10.114 -1.629 7.240 1.00 95.00 85 ARG A C 1
ATOM 725 O O . ARG A 1 85 ? -9.967 -0.594 7.874 1.00 95.00 85 ARG A O 1
ATOM 732 N N . ILE A 1 86 ? -10.375 -1.647 5.938 1.00 90.44 86 ILE A N 1
ATOM 733 C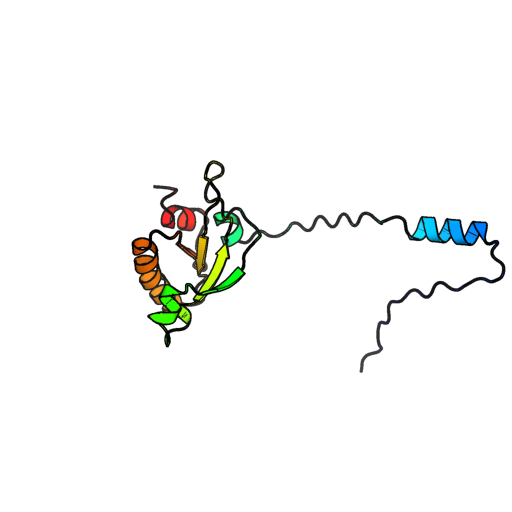 CA . ILE A 1 86 ? -10.414 -0.420 5.129 1.00 90.44 86 ILE A CA 1
ATOM 734 C C . ILE A 1 86 ? -11.567 0.500 5.584 1.00 90.44 86 ILE A C 1
ATOM 736 O O . ILE A 1 86 ? -11.409 1.715 5.685 1.00 90.44 86 ILE A O 1
ATOM 740 N N . THR A 1 87 ? -12.716 -0.078 5.943 1.00 88.56 87 THR A N 1
ATOM 741 C CA . THR A 1 87 ? -13.841 0.625 6.580 1.00 88.56 87 THR A CA 1
ATOM 742 C C . THR A 1 87 ? -14.180 -0.027 7.921 1.00 88.56 87 THR A C 1
ATOM 744 O O . THR A 1 87 ? -13.774 -1.159 8.177 1.00 88.56 87 THR A O 1
ATOM 747 N N . ASP A 1 88 ? -14.893 0.682 8.807 1.00 84.06 88 ASP A N 1
ATOM 748 C CA . ASP A 1 88 ? -15.222 0.152 10.147 1.00 84.06 88 ASP A CA 1
ATOM 749 C C . ASP A 1 88 ? -16.152 -1.068 10.099 1.00 84.06 88 ASP A C 1
ATOM 751 O O . ASP A 1 88 ? -16.116 -1.916 10.988 1.00 84.06 88 ASP A O 1
ATOM 755 N N . GLU A 1 89 ? -16.951 -1.170 9.040 1.00 84.06 89 GLU A N 1
ATOM 756 C CA . GLU A 1 89 ? -17.925 -2.243 8.837 1.00 84.06 89 GLU A CA 1
ATOM 757 C C . GLU A 1 89 ? -17.379 -3.387 7.965 1.00 84.06 89 GLU A C 1
ATOM 759 O O . GLU A 1 89 ? -17.995 -4.450 7.879 1.00 84.06 89 GLU A O 1
ATOM 764 N N . ALA A 1 90 ? -16.226 -3.198 7.311 1.00 82.75 90 ALA A N 1
ATOM 765 C CA . ALA A 1 90 ? -15.647 -4.207 6.434 1.00 82.75 90 ALA A CA 1
ATOM 766 C C . ALA A 1 90 ? -15.026 -5.371 7.216 1.00 82.75 90 ALA A C 1
ATOM 768 O O . ALA A 1 90 ? -14.400 -5.208 8.268 1.00 82.75 90 ALA A O 1
ATOM 769 N N . ALA A 1 91 ? -15.132 -6.566 6.630 1.00 90.06 91 ALA A N 1
ATOM 770 C CA . ALA A 1 91 ? -14.347 -7.711 7.059 1.00 90.06 91 ALA A CA 1
ATOM 771 C C . ALA A 1 91 ? -12.843 -7.420 6.925 1.00 90.06 91 ALA A C 1
ATOM 773 O O . ALA A 1 91 ? -12.408 -6.625 6.088 1.00 90.06 91 ALA A O 1
ATOM 774 N N . THR A 1 92 ? -12.039 -8.096 7.745 1.00 93.69 92 THR A N 1
ATOM 775 C CA . THR A 1 92 ? -10.581 -8.014 7.641 1.00 93.69 92 THR A CA 1
ATOM 776 C C . THR A 1 92 ? -10.123 -8.515 6.277 1.00 93.69 92 THR A C 1
ATOM 778 O O . THR A 1 92 ? -10.501 -9.610 5.863 1.00 93.69 92 THR A O 1
ATOM 781 N N . THR A 1 93 ? -9.279 -7.734 5.619 1.00 95.25 93 THR A N 1
ATOM 782 C CA . THR A 1 93 ? -8.721 -8.021 4.301 1.00 95.25 93 THR A CA 1
ATOM 783 C C . THR A 1 93 ? -7.208 -7.820 4.301 1.00 95.25 93 THR A C 1
ATOM 785 O O . THR A 1 93 ? -6.632 -7.273 5.244 1.00 95.25 93 THR A O 1
ATOM 788 N N . THR A 1 94 ? -6.551 -8.256 3.234 1.00 96.19 94 THR A N 1
ATOM 789 C CA . THR A 1 94 ? -5.151 -7.933 2.981 1.00 96.19 94 THR A CA 1
ATOM 790 C C . THR A 1 94 ? -5.052 -6.592 2.259 1.00 96.19 94 THR A C 1
ATOM 792 O O . THR A 1 94 ? -5.848 -6.303 1.363 1.00 96.19 94 THR A O 1
ATOM 795 N N . LEU A 1 95 ? -4.077 -5.770 2.650 1.00 97.25 95 LEU A N 1
ATOM 796 C CA . LEU A 1 95 ? -3.741 -4.511 1.987 1.00 97.25 95 LEU A CA 1
ATOM 797 C C . LEU A 1 95 ? -2.240 -4.452 1.705 1.00 97.25 95 LEU A C 1
ATOM 799 O O . LEU A 1 95 ? -1.408 -4.661 2.592 1.00 97.25 95 LEU A O 1
ATOM 803 N N . TYR A 1 96 ? -1.910 -4.124 0.465 1.00 97.31 96 TYR A N 1
ATOM 804 C CA . TYR A 1 96 ? -0.554 -3.912 -0.012 1.00 97.31 96 TYR A CA 1
ATOM 805 C C . TYR A 1 96 ? -0.311 -2.412 -0.190 1.00 97.31 96 TYR A C 1
ATOM 807 O O . TYR A 1 96 ? -1.131 -1.721 -0.791 1.00 97.31 96 TYR A O 1
ATOM 815 N N . VAL A 1 97 ? 0.811 -1.907 0.316 1.00 97.81 97 VAL A N 1
ATOM 816 C CA . VAL A 1 97 ? 1.134 -0.476 0.293 1.00 97.81 97 VAL A CA 1
ATOM 817 C C . VAL A 1 97 ? 2.546 -0.270 -0.247 1.00 97.81 97 VAL A C 1
ATOM 819 O O . VAL A 1 97 ? 3.491 -0.906 0.230 1.00 97.81 97 VAL A O 1
ATOM 822 N N . ASP A 1 98 ? 2.690 0.644 -1.202 1.00 97.75 98 ASP A N 1
ATOM 823 C CA . ASP A 1 98 ? 3.983 1.208 -1.602 1.00 97.75 98 ASP A CA 1
ATOM 824 C C . ASP A 1 98 ? 4.055 2.697 -1.241 1.00 97.75 98 ASP A C 1
ATOM 826 O O . ASP A 1 98 ? 3.091 3.442 -1.411 1.00 97.75 98 ASP A O 1
ATOM 830 N N . GLU A 1 99 ? 5.218 3.122 -0.749 1.00 96.94 99 GLU A N 1
ATOM 831 C CA . GLU A 1 99 ? 5.541 4.497 -0.356 1.00 96.94 99 GLU A CA 1
ATOM 832 C C . GLU A 1 99 ? 6.714 4.983 -1.237 1.00 96.94 99 GLU A C 1
ATOM 834 O O . GLU A 1 99 ? 7.865 4.988 -0.786 1.00 96.94 99 GLU A O 1
ATOM 839 N N . PRO A 1 100 ? 6.477 5.293 -2.531 1.00 96.38 100 PRO A N 1
ATOM 840 C CA . PRO A 1 100 ? 7.542 5.624 -3.473 1.00 96.38 100 PRO A CA 1
ATOM 841 C C . PRO A 1 100 ? 8.298 6.893 -3.068 1.00 96.38 100 PRO A C 1
ATOM 843 O O . PRO A 1 100 ? 7.708 7.916 -2.721 1.00 96.38 100 PRO A O 1
ATOM 846 N N . ALA A 1 101 ? 9.628 6.841 -3.147 1.00 92.94 101 ALA A N 1
ATOM 847 C CA . ALA A 1 101 ? 10.484 7.950 -2.721 1.00 92.94 101 ALA A CA 1
ATOM 848 C C . ALA A 1 101 ? 10.761 8.988 -3.825 1.00 92.94 101 ALA A C 1
ATOM 850 O O . ALA A 1 101 ? 11.261 10.076 -3.535 1.00 92.94 101 ALA A O 1
ATOM 851 N N . ASN A 1 102 ? 10.511 8.639 -5.089 1.00 94.19 102 ASN A N 1
ATOM 852 C CA . ASN A 1 102 ? 10.834 9.446 -6.265 1.00 94.19 102 ASN A CA 1
ATOM 853 C C . ASN A 1 102 ? 9.888 9.135 -7.438 1.00 94.19 102 ASN A C 1
ATOM 855 O O . ASN A 1 102 ? 9.279 8.067 -7.479 1.00 94.19 102 ASN A O 1
ATOM 859 N N . ASP A 1 103 ? 9.832 10.037 -8.420 1.00 92.75 103 ASP A N 1
ATOM 860 C CA . ASP A 1 103 ? 8.925 9.960 -9.577 1.00 92.75 103 ASP A CA 1
ATOM 861 C C . ASP A 1 103 ? 9.089 8.672 -10.398 1.00 92.75 103 ASP A C 1
ATOM 863 O O . ASP A 1 103 ? 8.124 8.132 -10.938 1.00 92.75 103 ASP A O 1
ATOM 867 N N . HIS A 1 104 ? 10.310 8.135 -10.471 1.00 92.44 104 HIS A N 1
ATOM 868 C CA . HIS A 1 104 ? 10.552 6.880 -11.175 1.00 92.44 104 HIS A CA 1
ATOM 869 C C . HIS A 1 104 ? 9.884 5.694 -10.464 1.00 92.44 104 HIS A C 1
ATOM 871 O O . HIS A 1 104 ? 9.264 4.847 -11.105 1.00 92.44 104 HIS A O 1
ATOM 877 N N . GLU A 1 105 ? 9.966 5.633 -9.134 1.00 93.94 105 GLU A N 1
ATOM 878 C CA . GLU A 1 105 ? 9.253 4.622 -8.354 1.00 93.94 105 GLU A CA 1
ATOM 879 C C . GLU A 1 105 ? 7.739 4.789 -8.440 1.00 93.94 105 GLU A C 1
ATOM 881 O O . GLU A 1 105 ? 7.037 3.780 -8.494 1.00 93.94 105 GLU A O 1
ATOM 886 N N . VAL A 1 106 ? 7.243 6.028 -8.491 1.00 94.50 106 VAL A N 1
ATOM 887 C CA . VAL A 1 106 ? 5.819 6.322 -8.694 1.00 94.50 106 VAL A CA 1
ATOM 888 C C . VAL A 1 106 ? 5.332 5.686 -10.000 1.00 94.50 106 VAL A C 1
ATOM 890 O O . VAL A 1 106 ? 4.350 4.942 -9.995 1.00 94.50 106 VAL A O 1
ATOM 893 N N . GLU A 1 107 ? 6.061 5.864 -11.106 1.00 93.44 107 GLU A N 1
ATOM 894 C CA . GLU A 1 107 ? 5.715 5.249 -12.395 1.00 93.44 107 GLU A CA 1
ATOM 895 C C . GLU A 1 107 ? 5.671 3.712 -12.316 1.00 93.44 107 GLU A C 1
ATOM 897 O O . GLU A 1 107 ? 4.750 3.073 -12.837 1.00 93.44 107 GLU A O 1
ATO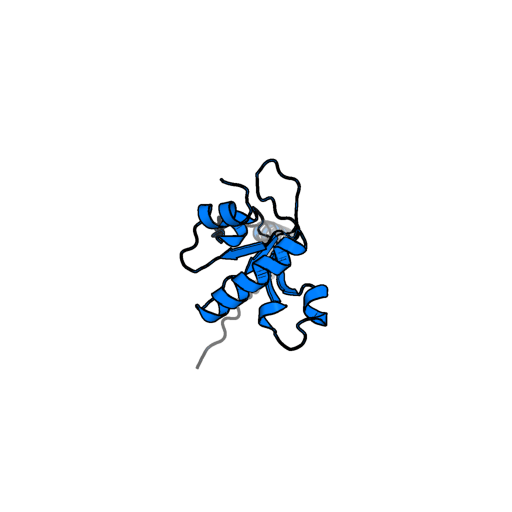M 902 N N . VAL A 1 108 ? 6.643 3.099 -11.631 1.00 93.38 108 VAL A N 1
ATOM 903 C CA . VAL A 1 108 ? 6.663 1.644 -11.412 1.00 93.38 108 VAL A CA 1
ATOM 904 C C . VAL A 1 108 ? 5.448 1.199 -10.596 1.00 93.38 108 VAL A C 1
ATOM 906 O O . VAL A 1 108 ? 4.812 0.204 -10.952 1.00 93.38 108 VAL A O 1
ATOM 909 N N . CYS A 1 109 ? 5.091 1.938 -9.545 1.00 95.38 109 CYS A N 1
ATOM 910 C CA . CYS A 1 109 ? 3.934 1.641 -8.704 1.00 95.38 109 CYS A CA 1
ATOM 911 C C . CYS A 1 109 ? 2.619 1.753 -9.489 1.00 95.38 109 CYS A C 1
ATOM 913 O O . CYS A 1 109 ? 1.768 0.879 -9.359 1.00 95.38 109 CYS A O 1
ATOM 915 N N . TYR A 1 110 ? 2.460 2.733 -10.384 1.00 94.19 110 TYR A N 1
ATOM 916 C CA . TYR A 1 110 ? 1.264 2.828 -11.232 1.00 94.19 110 TYR A CA 1
ATOM 917 C C . TYR A 1 110 ? 1.131 1.660 -12.217 1.00 94.19 110 TYR A C 1
ATOM 919 O O . TYR A 1 110 ? 0.036 1.127 -12.410 1.00 94.19 110 TYR A O 1
ATOM 927 N N . ARG A 1 111 ? 2.238 1.191 -12.810 1.00 91.62 111 ARG A N 1
ATOM 928 C CA . ARG A 1 111 ? 2.219 -0.033 -13.636 1.00 91.62 111 ARG A CA 1
ATOM 929 C C . ARG A 1 111 ? 1.833 -1.252 -12.800 1.00 91.62 111 ARG A C 1
ATOM 931 O O . ARG A 1 111 ? 1.051 -2.089 -13.249 1.00 91.62 111 ARG A O 1
ATOM 938 N N . LYS A 1 112 ? 2.353 -1.322 -11.575 1.00 92.50 112 LYS A N 1
ATOM 939 C CA . LYS A 1 112 ? 2.046 -2.362 -10.593 1.00 92.50 112 LYS A CA 1
ATOM 940 C C . LYS A 1 112 ? 0.585 -2.333 -10.147 1.00 92.50 112 LYS A C 1
ATOM 942 O O . LYS A 1 112 ? -0.021 -3.394 -10.060 1.00 92.50 112 LYS A O 1
ATOM 947 N N . ALA A 1 113 ? -0.011 -1.155 -9.973 1.00 93.31 113 ALA A N 1
ATOM 948 C CA . ALA A 1 113 ? -1.415 -0.999 -9.595 1.00 93.31 113 ALA A CA 1
ATOM 949 C C . ALA A 1 113 ? -2.363 -1.688 -10.577 1.00 93.31 113 ALA A C 1
ATOM 951 O O . ALA A 1 113 ? -3.299 -2.359 -10.152 1.00 93.31 113 ALA A O 1
ATOM 952 N N . LYS A 1 114 ? -2.081 -1.594 -11.882 1.00 91.69 114 LYS A N 1
ATOM 953 C CA . LYS A 1 114 ? -2.866 -2.289 -12.908 1.00 91.69 114 LYS A CA 1
ATOM 954 C C . LYS A 1 114 ? -2.842 -3.809 -12.713 1.00 91.69 114 LYS A C 1
ATOM 956 O O . LYS A 1 114 ? -3.891 -4.436 -12.705 1.00 91.69 114 LYS A O 1
ATOM 961 N N . MET A 1 115 ? -1.659 -4.376 -12.475 1.00 91.06 115 MET A N 1
ATOM 962 C CA . MET A 1 115 ? -1.502 -5.812 -12.216 1.00 91.06 115 MET A CA 1
ATOM 963 C C . MET A 1 115 ? -2.216 -6.247 -10.930 1.00 91.06 115 MET A C 1
ATOM 965 O O . MET A 1 115 ? -2.835 -7.304 -10.887 1.00 91.06 115 MET A O 1
ATOM 969 N N . MET A 1 116 ? -2.162 -5.421 -9.882 1.00 92.12 116 MET A N 1
ATOM 970 C CA . MET A 1 116 ? -2.855 -5.694 -8.618 1.00 92.12 116 MET A CA 1
ATOM 971 C C . MET A 1 116 ? -4.377 -5.669 -8.782 1.00 92.12 116 MET A C 1
ATOM 973 O O . MET A 1 116 ? -5.062 -6.524 -8.221 1.00 92.12 116 MET A O 1
ATOM 977 N N . ALA A 1 117 ? -4.896 -4.730 -9.579 1.00 91.81 117 ALA A N 1
ATOM 978 C CA . ALA A 1 117 ? -6.314 -4.654 -9.909 1.00 91.81 117 ALA A CA 1
ATOM 979 C C . ALA A 1 117 ? -6.780 -5.891 -10.693 1.00 91.81 117 ALA A C 1
ATOM 981 O O . ALA A 1 117 ? -7.820 -6.458 -10.362 1.00 91.81 117 ALA A O 1
ATOM 982 N N . ASP A 1 118 ? -5.983 -6.358 -11.661 1.00 90.75 118 ASP A N 1
ATOM 983 C CA . ASP A 1 118 ? -6.270 -7.576 -12.431 1.00 90.75 118 ASP A CA 1
ATOM 984 C C . ASP A 1 118 ? -6.310 -8.836 -11.536 1.00 90.75 118 ASP A C 1
ATOM 986 O O . ASP A 1 118 ? -7.078 -9.762 -11.797 1.00 90.75 118 ASP A O 1
ATOM 990 N N . LEU A 1 119 ? -5.534 -8.855 -10.444 1.00 90.56 119 LEU A N 1
ATOM 991 C CA . LEU A 1 119 ? -5.540 -9.914 -9.424 1.00 90.56 119 LEU A CA 1
ATOM 992 C C . LEU A 1 119 ? -6.616 -9.726 -8.336 1.00 90.56 119 LEU A C 1
ATOM 994 O O . LEU A 1 119 ? -6.745 -10.574 -7.452 1.00 90.56 119 LEU A O 1
ATOM 998 N N . GLY A 1 120 ? -7.379 -8.628 -8.364 1.00 92.00 120 GLY A N 1
ATOM 999 C CA . GLY A 1 120 ? -8.395 -8.314 -7.355 1.00 92.00 120 GLY A CA 1
ATOM 1000 C C . GLY A 1 120 ? -7.826 -8.034 -5.959 1.00 92.00 120 GLY A C 1
ATOM 1001 O O . GLY A 1 120 ? -8.502 -8.271 -4.958 1.00 92.00 120 GLY A O 1
ATOM 1002 N N . LEU A 1 121 ? -6.577 -7.570 -5.872 1.00 93.19 121 LEU A N 1
ATOM 1003 C CA . LEU A 1 121 ? -5.890 -7.302 -4.609 1.00 93.19 121 LEU A CA 1
ATOM 1004 C C . LEU A 1 121 ? -6.024 -5.830 -4.205 1.00 93.19 121 LEU A C 1
ATOM 1006 O O . LEU A 1 121 ? -5.873 -4.933 -5.032 1.00 93.19 121 LEU A O 1
ATOM 1010 N N . ASN A 1 122 ? -6.225 -5.570 -2.908 1.00 95.50 122 ASN A N 1
ATOM 1011 C CA . ASN A 1 122 ? -6.250 -4.198 -2.396 1.00 95.50 122 ASN A CA 1
ATOM 1012 C C . ASN A 1 122 ? -4.829 -3.641 -2.366 1.00 95.50 122 ASN A C 1
ATOM 1014 O O . ASN A 1 122 ? -3.989 -4.091 -1.582 1.00 95.50 122 ASN A O 1
ATOM 1018 N N . TYR A 1 123 ? -4.573 -2.652 -3.208 1.00 97.06 123 TYR A N 1
ATOM 1019 C CA . TYR A 1 123 ? -3.276 -2.015 -3.342 1.00 97.06 123 TYR A CA 1
ATOM 1020 C C . TYR A 1 123 ? -3.437 -0.501 -3.322 1.00 97.06 123 TYR A C 1
ATOM 1022 O O . TYR A 1 123 ? -4.360 0.029 -3.936 1.00 97.06 123 TYR A O 1
ATOM 1030 N N . VAL A 1 124 ? -2.540 0.182 -2.618 1.00 97.31 124 VAL A N 1
ATOM 1031 C CA . VAL A 1 124 ? -2.530 1.642 -2.537 1.00 97.31 124 VAL A CA 1
ATOM 1032 C C . VAL A 1 124 ? -1.107 2.175 -2.651 1.00 97.31 124 VAL A C 1
ATOM 1034 O O . VAL A 1 124 ? -0.158 1.598 -2.111 1.00 97.31 124 VAL A O 1
ATOM 1037 N N . ILE A 1 125 ? -0.976 3.290 -3.358 1.00 97.62 125 ILE A N 1
ATOM 1038 C CA . ILE A 1 125 ? 0.265 4.040 -3.513 1.00 97.62 125 ILE A CA 1
ATOM 1039 C C . ILE A 1 125 ? 0.144 5.291 -2.648 1.00 97.62 125 ILE A C 1
ATOM 1041 O O . ILE A 1 125 ? -0.799 6.066 -2.808 1.00 97.62 125 ILE A O 1
ATOM 1045 N N . LEU A 1 126 ? 1.082 5.476 -1.722 1.00 97.38 126 LEU A N 1
ATOM 1046 C CA . LEU A 1 126 ? 1.138 6.642 -0.844 1.00 97.38 126 LEU A CA 1
ATOM 1047 C C . LEU A 1 126 ? 2.327 7.517 -1.238 1.00 97.38 126 LEU A C 1
ATOM 1049 O O . LEU A 1 126 ? 3.458 7.305 -0.798 1.00 97.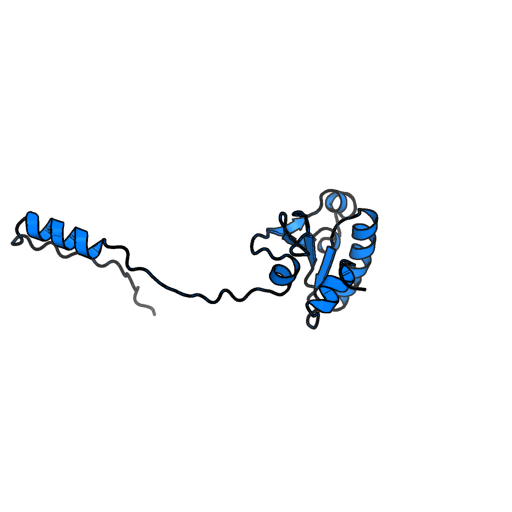38 126 LEU A O 1
ATOM 1053 N N . GLU A 1 127 ? 2.056 8.496 -2.090 1.00 95.81 127 GLU A N 1
ATOM 1054 C CA . GLU A 1 127 ? 2.997 9.550 -2.459 1.00 95.81 127 GLU A CA 1
ATOM 1055 C C . GLU A 1 127 ? 3.216 10.518 -1.283 1.00 95.81 127 GLU A C 1
ATOM 1057 O O . GLU A 1 127 ? 2.494 10.513 -0.283 1.00 95.81 127 GLU A O 1
ATOM 1062 N N . LYS A 1 128 ? 4.238 11.371 -1.382 1.00 91.81 128 LYS A N 1
ATOM 1063 C CA . LYS A 1 128 ? 4.673 12.242 -0.277 1.00 91.81 128 LYS A CA 1
ATOM 1064 C C . LYS A 1 128 ? 3.581 13.199 0.222 1.00 91.81 128 LYS A C 1
ATOM 1066 O O . LYS A 1 128 ? 3.579 13.563 1.397 1.00 91.81 128 LYS A O 1
ATOM 1071 N N . ASP A 1 129 ? 2.701 13.629 -0.668 1.00 93.25 129 ASP A N 1
ATOM 1072 C CA . ASP A 1 129 ? 1.575 14.532 -0.437 1.00 93.25 129 ASP A CA 1
ATOM 1073 C C . ASP A 1 129 ? 0.217 13.816 -0.457 1.00 93.25 129 ASP A C 1
ATOM 1075 O O . ASP A 1 129 ? -0.816 14.473 -0.337 1.00 93.25 129 ASP A O 1
ATOM 1079 N N . SER A 1 130 ? 0.209 12.480 -0.542 1.00 95.69 130 SER A N 1
ATOM 1080 C CA . SER A 1 130 ? -1.024 11.702 -0.474 1.00 95.69 130 SER A CA 1
ATOM 1081 C C . SER A 1 130 ? -1.762 11.956 0.832 1.00 95.69 130 SER A C 1
ATOM 1083 O O . SER A 1 130 ? -1.198 11.915 1.929 1.00 95.69 130 SER A O 1
ATOM 1085 N N . THR A 1 131 ? -3.064 12.167 0.713 1.00 96.50 131 THR A N 1
ATOM 1086 C CA . THR A 1 131 ? -3.970 12.272 1.849 1.00 96.50 131 THR A CA 1
ATOM 1087 C C . THR A 1 131 ? -4.680 10.945 2.103 1.00 96.50 131 THR A C 1
ATOM 1089 O O . THR A 1 131 ? -4.689 10.032 1.274 1.00 96.50 131 THR A O 1
ATOM 1092 N N . LEU A 1 132 ? -5.335 10.834 3.263 1.00 95.25 132 LEU A N 1
ATOM 1093 C CA . LEU A 1 132 ? -6.212 9.694 3.547 1.00 95.25 132 LEU A CA 1
ATOM 1094 C C . LEU A 1 132 ? -7.346 9.586 2.517 1.00 95.25 132 LEU A C 1
ATOM 1096 O O . LEU A 1 132 ? -7.744 8.482 2.158 1.00 95.25 132 LEU A O 1
ATOM 1100 N N . PHE A 1 133 ? -7.843 10.723 2.028 1.00 95.00 133 PHE A N 1
ATOM 1101 C CA . PHE A 1 133 ? -8.880 10.757 1.005 1.00 95.00 133 PHE A CA 1
ATOM 1102 C C . PHE A 1 133 ? -8.387 10.133 -0.307 1.00 95.00 133 PHE A C 1
ATOM 1104 O O . PHE A 1 133 ? -9.062 9.260 -0.847 1.00 95.00 133 PHE A O 1
ATOM 1111 N N . ASP A 1 134 ? -7.187 10.503 -0.765 1.00 95.50 134 ASP A N 1
ATOM 1112 C CA . ASP A 1 134 ? -6.603 9.969 -2.004 1.00 95.50 134 ASP A CA 1
ATOM 1113 C C . ASP A 1 134 ? -6.410 8.453 -1.920 1.00 95.50 134 ASP A C 1
ATOM 1115 O O . ASP A 1 134 ? -6.778 7.717 -2.836 1.00 95.50 134 ASP A O 1
ATOM 1119 N N . ALA A 1 135 ? -5.900 7.976 -0.782 1.00 95.94 135 ALA A N 1
ATOM 1120 C CA . ALA A 1 135 ? -5.703 6.556 -0.523 1.00 95.94 135 ALA A CA 1
ATOM 1121 C C . ALA A 1 135 ? -7.025 5.765 -0.540 1.00 95.94 135 ALA A C 1
ATOM 1123 O O . ALA A 1 135 ? -7.106 4.690 -1.134 1.00 95.94 135 ALA A O 1
ATOM 1124 N N . LEU A 1 136 ? -8.081 6.294 0.083 1.00 94.50 136 LEU A N 1
ATOM 1125 C CA . LEU A 1 136 ? -9.398 5.649 0.106 1.00 94.50 136 LEU A CA 1
ATOM 1126 C C . LEU A 1 136 ? -10.107 5.705 -1.255 1.00 94.50 136 LEU A C 1
ATOM 1128 O O . LEU A 1 136 ? -10.842 4.777 -1.596 1.00 94.50 136 LEU A O 1
ATOM 1132 N N . ASN A 1 137 ? -9.865 6.753 -2.044 1.00 94.81 137 ASN A N 1
ATOM 1133 C CA . ASN A 1 137 ? -10.345 6.859 -3.419 1.00 94.81 137 ASN A CA 1
ATOM 1134 C C . ASN A 1 137 ? -9.673 5.814 -4.331 1.00 94.81 137 ASN A C 1
ATOM 1136 O O . ASN A 1 137 ? -10.361 5.130 -5.084 1.00 94.81 137 ASN A O 1
ATOM 1140 N N . GLN A 1 138 ? -8.354 5.600 -4.206 1.00 94.56 138 GLN A N 1
ATOM 1141 C CA . GLN A 1 138 ? -7.643 4.525 -4.925 1.00 94.56 138 GLN A CA 1
ATOM 1142 C C . GLN A 1 138 ? -8.222 3.135 -4.617 1.00 94.56 138 GLN A C 1
ATOM 1144 O O . GLN A 1 138 ? -8.322 2.292 -5.505 1.00 94.56 138 GLN A O 1
ATOM 1149 N N . LEU A 1 139 ? -8.643 2.908 -3.370 1.00 93.19 139 LEU A N 1
ATOM 1150 C CA . LEU A 1 139 ? -9.281 1.663 -2.932 1.00 93.19 139 LEU A CA 1
ATOM 1151 C C . LEU A 1 139 ? -10.769 1.562 -3.325 1.00 93.19 139 LEU A C 1
ATOM 1153 O O . LEU A 1 139 ? -11.419 0.570 -2.997 1.00 93.19 139 LEU A O 1
ATOM 1157 N N . GLY A 1 140 ? -11.333 2.571 -3.998 1.00 91.19 140 GLY A N 1
ATOM 1158 C CA . GLY A 1 140 ? -12.732 2.591 -4.437 1.00 91.19 140 GLY A CA 1
ATOM 1159 C C . GLY A 1 140 ? -13.755 2.693 -3.300 1.00 91.19 140 GLY A C 1
ATOM 1160 O O . GLY A 1 140 ? -14.932 2.389 -3.501 1.00 91.19 140 GLY A O 1
ATOM 1161 N N . VAL A 1 141 ? -13.315 3.097 -2.105 1.00 89.44 141 VAL A N 1
ATOM 1162 C CA . VAL A 1 141 ? -14.162 3.253 -0.910 1.00 89.44 141 VAL A CA 1
ATOM 1163 C C . VAL A 1 141 ? -14.987 4.530 -1.001 1.00 89.44 141 VAL A C 1
ATOM 1165 O O . VAL A 1 141 ? -16.157 4.555 -0.624 1.00 89.44 141 VAL A O 1
ATOM 1168 N N . ILE A 1 142 ? -14.354 5.591 -1.494 1.00 85.88 142 ILE A N 1
ATOM 1169 C CA . ILE A 1 142 ? -14.949 6.905 -1.712 1.00 85.88 142 ILE A CA 1
ATOM 1170 C C . ILE A 1 142 ? -15.057 7.107 -3.228 1.00 85.88 142 ILE A C 1
ATOM 1172 O O . ILE A 1 142 ? -14.198 6.632 -3.968 1.00 85.88 142 ILE A O 1
ATOM 1176 N N . LYS A 1 143 ? -16.139 7.747 -3.680 1.00 69.12 143 LYS A N 1
ATOM 1177 C CA . LYS A 1 143 ? -16.423 8.061 -5.086 1.00 69.12 143 LYS A CA 1
ATOM 1178 C C . LYS A 1 143 ? -16.674 9.549 -5.257 1.00 69.12 143 LYS A C 1
ATOM 1180 O O . LYS A 1 143 ? -17.248 10.136 -4.311 1.00 69.12 143 LYS A O 1
#

Sequence (143 aa):
MAKVKRGKSLSVINHSERPEQFVQRILEDSKPQEITKTVQEFQTLAESVAKSSIYIRNWYLDEFRVEYRHFDRVKRFDKFFPFARITDEAATTTLYVDEPANDHEVEVCYRKAKMMADLGLNYVILEKDSTLFDALNQLGVIK

Radius of gyration: 25.14 Å; chains: 1; bounding box: 55×30×74 Å

Secondary structure (DSSP, 8-state):
--------------TTS-HHHHHHHHHHHTS-------------HHHHHHT-S--EEEEE-HHHHHHTTT-HHHHEEEEEEEEE-SSTTSPPEEEEEE--SSHHHHHHHHHHHHHHHHTT--EEE--TT--HHHHHHHTTS--

Foldseek 3Di:
DDDDPPPDPDPDDDPPDDPVVVVVVVVVVPPPPPPPPPPVPPQDLVCVQQVHPDKDAFDFDVVCCVVVVPPSLLGTFGIKDQQGDRDPPDGGHIETEHEDPDPVSVVSVVVSLVVCVVVVHHYAYHYPPDDNVNRCVSSVNDD